Protein AF-A0A4S2RRY2-F1 (afdb_monomer_lite)

Foldseek 3Di:
DLVVVLVPDPDPLVNCCSVPVVVQLVVLVVLLVQLVVLLVVLVCQVCVQVPDDPPDDDDPVSNVVSVVSNVSSVVSNVVSVCRNVVVVHPDPDDD

Secondary structure (DSSP, 8-state):
-HHHHHHH-SSHHHHHIIIIIHHHHHHHHHHHHHHHHHHHHHHHHHHGGGGSSTT-PPPHHHHHHHHHHHHHHHHHHHHHHHHHTTSSSPPPPP-

Radius of gyration: 20.64 Å; chains: 1; bounding box: 51×25×54 Å

pLDDT: mean 80.45, std 14.66, range [44.75, 96.19]

Structure (mmCIF, N/CA/C/O backbone):
data_AF-A0A4S2RRY2-F1
#
_entry.id   AF-A0A4S2RRY2-F1
#
loop_
_atom_site.group_PDB
_atom_site.id
_atom_site.type_symbol
_atom_site.label_atom_id
_atom_site.label_alt_id
_atom_site.label_comp_id
_atom_site.label_asym_id
_atom_site.label_entity_id
_atom_site.label_seq_id
_atom_site.pdbx_PDB_ins_code
_atom_site.Cartn_x
_atom_site.Cartn_y
_atom_site.Cartn_z
_atom_site.occupancy
_atom_site.B_iso_or_equiv
_atom_site.auth_seq_id
_atom_site.auth_comp_id
_atom_site.auth_asym_id
_atom_site.auth_atom_id
_atom_site.pdbx_PDB_model_num
ATOM 1 N N . MET A 1 1 ? 8.387 -18.350 -27.512 1.00 54.81 1 MET A N 1
ATOM 2 C CA . MET A 1 1 ? 8.391 -17.227 -28.475 1.00 54.81 1 MET A CA 1
ATOM 3 C C . MET A 1 1 ? 9.354 -16.101 -28.084 1.00 54.81 1 MET A C 1
ATOM 5 O O . MET A 1 1 ? 10.051 -15.642 -28.971 1.00 54.81 1 MET A O 1
ATOM 9 N N . GLY A 1 2 ? 9.524 -15.737 -26.804 1.00 63.38 2 GLY A N 1
ATOM 10 C CA . GLY A 1 2 ? 10.429 -14.631 -26.410 1.00 63.38 2 GLY A CA 1
ATOM 11 C C . GLY A 1 2 ? 11.931 -14.807 -26.712 1.00 63.38 2 GLY A C 1
ATOM 12 O O . GLY A 1 2 ? 12.645 -13.826 -26.878 1.00 63.38 2 GLY A O 1
ATOM 13 N N . GLN A 1 3 ? 12.430 -16.040 -26.856 1.00 56.22 3 GLN A N 1
ATOM 14 C CA . GLN A 1 3 ? 13.836 -16.263 -27.212 1.00 56.22 3 GLN A CA 1
ATOM 15 C C . GLN A 1 3 ? 14.136 -15.973 -28.690 1.00 56.22 3 GLN A C 1
ATOM 17 O O . GLN A 1 3 ? 15.280 -15.696 -29.005 1.00 56.22 3 GLN A O 1
ATOM 22 N N . ILE A 1 4 ? 13.144 -16.019 -29.592 1.00 60.19 4 ILE A N 1
ATOM 23 C CA . ILE A 1 4 ? 13.356 -15.790 -31.035 1.00 60.19 4 ILE A CA 1
ATOM 24 C C . ILE A 1 4 ? 13.418 -14.283 -31.351 1.00 60.19 4 ILE A C 1
ATOM 26 O O . ILE A 1 4 ? 14.252 -13.859 -32.149 1.00 60.19 4 ILE A O 1
ATOM 30 N N . GLU A 1 5 ? 12.619 -13.457 -30.667 1.00 57.00 5 GLU A N 1
ATOM 31 C CA . GLU A 1 5 ? 12.705 -11.988 -30.756 1.00 57.00 5 GLU A CA 1
ATOM 32 C C . GLU A 1 5 ? 14.019 -11.448 -30.173 1.00 57.00 5 GLU A C 1
ATOM 34 O O . GLU A 1 5 ? 14.631 -10.553 -30.757 1.00 57.00 5 GLU A O 1
ATOM 39 N N . SER A 1 6 ? 14.533 -12.050 -29.092 1.00 56.38 6 SER A N 1
ATOM 40 C CA . SER A 1 6 ? 15.813 -11.638 -28.504 1.00 56.38 6 SER A CA 1
ATOM 41 C C . SER A 1 6 ? 17.029 -11.997 -29.367 1.00 56.38 6 SER A C 1
ATOM 43 O O . SER A 1 6 ? 18.075 -11.360 -29.242 1.00 56.38 6 SER A O 1
ATOM 45 N N . VAL A 1 7 ? 16.943 -12.964 -30.291 1.00 56.06 7 VAL A N 1
ATOM 46 C CA . VAL A 1 7 ? 18.055 -13.230 -31.228 1.00 56.06 7 VAL A CA 1
ATOM 47 C C . VAL A 1 7 ? 18.153 -12.152 -32.311 1.00 56.06 7 VAL A C 1
ATOM 49 O O . VAL A 1 7 ? 19.271 -11.855 -32.729 1.00 56.06 7 VAL A O 1
ATOM 52 N N . ASN A 1 8 ? 17.027 -11.527 -32.683 1.00 54.88 8 ASN A N 1
ATOM 53 C CA . ASN A 1 8 ? 16.906 -10.545 -33.771 1.00 54.88 8 ASN A CA 1
ATOM 54 C C . AS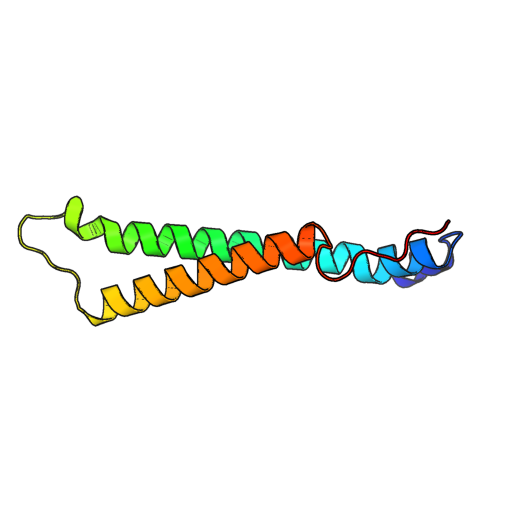N A 1 8 ? 17.111 -9.075 -33.349 1.00 54.88 8 ASN A C 1
ATOM 56 O O . ASN A 1 8 ? 17.147 -8.195 -34.206 1.00 54.88 8 ASN A O 1
ATOM 60 N N . ALA A 1 9 ? 17.251 -8.782 -32.052 1.00 57.81 9 ALA A N 1
ATOM 61 C CA . ALA A 1 9 ? 17.520 -7.420 -31.589 1.00 57.81 9 ALA A CA 1
ATOM 62 C C . ALA A 1 9 ? 18.962 -6.989 -31.939 1.00 57.81 9 ALA A C 1
ATOM 64 O O . ALA A 1 9 ? 19.919 -7.703 -31.629 1.00 57.81 9 ALA A O 1
ATOM 65 N N . ALA A 1 10 ? 19.110 -5.821 -32.576 1.00 58.53 10 ALA A N 1
ATOM 66 C CA . ALA A 1 10 ? 20.349 -5.349 -33.207 1.00 58.53 10 ALA A CA 1
ATOM 67 C C . ALA A 1 10 ? 21.497 -4.990 -32.235 1.00 58.53 10 ALA A C 1
ATOM 69 O O . ALA A 1 10 ? 22.640 -4.865 -32.669 1.00 58.53 10 ALA A O 1
ATOM 70 N N . THR A 1 11 ? 21.226 -4.843 -30.932 1.00 63.88 11 THR A N 1
ATOM 71 C CA . THR A 1 11 ? 22.213 -4.468 -29.900 1.00 63.88 11 THR A CA 1
ATOM 72 C C . THR A 1 11 ? 21.993 -5.236 -28.591 1.00 63.88 11 THR A C 1
ATOM 74 O O . THR A 1 11 ? 20.878 -5.654 -28.274 1.00 63.88 11 THR A O 1
ATOM 77 N N . THR A 1 12 ? 23.058 -5.435 -27.806 1.00 66.12 12 THR A N 1
ATOM 78 C CA . THR A 1 12 ? 23.014 -6.157 -26.518 1.00 66.12 12 THR A CA 1
ATOM 79 C C . THR A 1 12 ? 22.048 -5.517 -25.511 1.00 66.12 12 THR A C 1
ATOM 81 O O . THR A 1 12 ? 21.354 -6.242 -24.802 1.00 66.12 12 THR A O 1
ATOM 84 N N . GLU A 1 13 ? 21.925 -4.185 -25.487 1.00 64.31 13 GLU A N 1
ATOM 85 C CA . GLU A 1 13 ? 20.950 -3.469 -24.643 1.00 64.31 13 GLU A CA 1
ATOM 86 C C . GLU A 1 13 ? 19.504 -3.807 -25.003 1.00 64.31 13 GLU A C 1
ATOM 88 O O . GLU A 1 13 ? 18.712 -4.117 -24.115 1.00 64.31 13 GLU A O 1
ATOM 93 N N . ALA A 1 14 ? 19.172 -3.852 -26.298 1.00 65.31 14 ALA A N 1
ATOM 94 C CA . ALA A 1 14 ? 17.832 -4.222 -26.746 1.00 65.31 14 ALA A CA 1
ATOM 95 C C . ALA A 1 14 ? 17.469 -5.658 -26.330 1.00 65.31 14 ALA A C 1
ATOM 97 O O . ALA A 1 14 ? 16.318 -5.939 -26.003 1.00 65.31 14 ALA A O 1
ATOM 98 N N . LYS A 1 15 ? 18.457 -6.565 -26.265 1.00 64.06 15 LYS A N 1
ATOM 99 C CA . LYS A 1 15 ? 18.252 -7.933 -25.760 1.00 64.06 15 LYS A CA 1
ATOM 100 C C . LYS A 1 15 ? 17.993 -7.962 -24.258 1.00 64.06 15 LYS A C 1
ATOM 102 O O . LYS A 1 15 ? 17.095 -8.676 -23.830 1.00 64.06 15 LYS A O 1
ATOM 107 N N . ILE A 1 16 ? 18.747 -7.198 -23.466 1.00 69.44 16 ILE A N 1
ATOM 108 C CA . ILE A 1 16 ? 18.554 -7.120 -22.008 1.00 69.44 16 ILE A CA 1
ATOM 109 C C . ILE A 1 16 ? 17.177 -6.526 -21.689 1.00 69.44 16 ILE A C 1
ATOM 111 O O . ILE A 1 16 ? 16.454 -7.061 -20.849 1.00 69.44 16 ILE A O 1
ATOM 115 N N . GLN A 1 17 ? 16.781 -5.472 -22.402 1.00 70.38 17 GLN A N 1
ATOM 116 C CA . GLN A 1 17 ? 15.492 -4.820 -22.199 1.00 70.38 17 GLN A CA 1
ATOM 117 C C . GLN A 1 17 ? 14.316 -5.711 -22.616 1.00 70.38 17 GLN A C 1
ATOM 119 O O . GLN A 1 17 ? 13.363 -5.838 -21.853 1.00 70.38 17 GLN A O 1
ATOM 124 N N . ALA A 1 18 ? 14.412 -6.407 -23.753 1.00 69.56 18 ALA A N 1
ATOM 125 C CA . ALA A 1 18 ? 13.378 -7.347 -24.188 1.00 69.56 18 ALA A CA 1
ATOM 126 C C . ALA A 1 18 ? 13.236 -8.562 -23.254 1.00 69.56 18 ALA A C 1
ATOM 128 O O . ALA A 1 18 ? 12.139 -9.085 -23.078 1.00 69.56 18 ALA A O 1
ATOM 129 N N . LEU A 1 19 ? 14.334 -9.034 -22.651 1.00 70.38 19 LEU A N 1
ATOM 130 C CA . LEU A 1 19 ? 14.296 -10.219 -21.791 1.00 70.38 19 LEU A CA 1
ATOM 131 C C . LEU A 1 19 ? 13.893 -9.905 -20.342 1.00 70.38 19 LEU A C 1
ATOM 133 O O . LEU A 1 19 ? 13.295 -10.759 -19.690 1.00 70.38 19 LEU A O 1
ATOM 137 N N . TYR A 1 20 ? 14.215 -8.709 -19.836 1.00 72.38 20 TYR A N 1
ATOM 138 C CA . TYR A 1 20 ? 14.052 -8.369 -18.416 1.00 72.38 20 TYR A CA 1
ATOM 139 C C . TYR A 1 20 ? 13.277 -7.073 -18.149 1.00 72.38 20 TYR A C 1
ATOM 141 O O . TYR A 1 20 ? 12.612 -6.982 -17.120 1.00 72.38 20 TYR A O 1
ATOM 149 N N . GLY A 1 21 ? 13.316 -6.090 -19.052 1.00 75.50 21 GLY A N 1
ATOM 150 C CA . GLY A 1 21 ? 12.720 -4.764 -18.853 1.00 75.50 21 GLY A CA 1
ATOM 151 C C . GLY A 1 21 ? 11.193 -4.789 -18.787 1.00 75.50 21 GLY A C 1
ATOM 152 O O . GLY A 1 21 ? 10.615 -4.260 -17.837 1.00 75.50 21 GLY A O 1
ATOM 153 N N . ASP A 1 22 ? 10.536 -5.464 -19.731 1.00 78.00 22 ASP A N 1
ATOM 154 C CA . ASP A 1 22 ? 9.069 -5.568 -19.742 1.00 78.00 22 ASP A CA 1
ATOM 155 C C . ASP A 1 22 ? 8.549 -6.314 -18.509 1.00 78.00 22 ASP A C 1
ATOM 157 O O . ASP A 1 22 ? 7.615 -5.870 -17.842 1.00 78.00 22 ASP A O 1
ATOM 161 N N . ALA A 1 23 ? 9.200 -7.419 -18.137 1.00 82.31 23 ALA A N 1
ATOM 162 C CA . ALA A 1 23 ? 8.848 -8.172 -16.936 1.00 82.31 23 ALA A CA 1
ATOM 163 C C . ALA A 1 23 ? 9.050 -7.347 -15.649 1.00 82.31 23 ALA A C 1
ATOM 165 O O . ALA A 1 23 ? 8.246 -7.444 -14.714 1.00 82.31 23 ALA A O 1
ATOM 166 N N . TRP A 1 24 ? 10.094 -6.514 -15.607 1.00 83.06 24 TRP A N 1
ATOM 167 C CA . TRP A 1 24 ? 10.403 -5.628 -14.485 1.00 83.06 24 TRP A CA 1
ATOM 168 C C . TRP A 1 24 ? 9.317 -4.566 -14.275 1.00 83.06 24 TRP A C 1
ATOM 170 O O . TRP A 1 24 ? 8.756 -4.461 -13.180 1.00 83.06 24 TRP A O 1
ATOM 180 N N . HIS A 1 25 ? 8.936 -3.856 -15.339 1.00 85.12 25 HIS A N 1
ATOM 181 C CA . HIS A 1 25 ? 7.886 -2.833 -15.291 1.00 85.12 25 HIS A CA 1
ATOM 182 C C . HIS A 1 25 ? 6.503 -3.437 -15.024 1.00 85.12 25 HIS A C 1
ATOM 184 O O . HIS A 1 25 ? 5.723 -2.881 -14.249 1.00 85.12 25 HIS A O 1
ATOM 190 N N . MET A 1 26 ? 6.202 -4.606 -15.598 1.00 87.62 26 MET A N 1
ATOM 191 C CA . MET A 1 26 ? 4.945 -5.311 -15.332 1.00 87.62 26 MET A CA 1
ATOM 192 C C . MET A 1 26 ? 4.828 -5.745 -13.870 1.00 87.62 26 MET A C 1
ATOM 194 O O . MET A 1 26 ? 3.773 -5.577 -13.258 1.00 87.62 26 MET A O 1
ATOM 198 N N . THR A 1 27 ? 5.913 -6.247 -13.279 1.00 88.12 27 THR A N 1
ATOM 199 C CA . THR A 1 27 ? 5.943 -6.580 -11.847 1.00 88.12 27 THR A CA 1
ATOM 200 C C . THR A 1 27 ? 5.738 -5.331 -10.992 1.00 88.12 27 THR A C 1
ATOM 202 O O . THR A 1 27 ? 4.972 -5.362 -10.026 1.00 88.12 27 THR A O 1
ATOM 205 N N . ALA A 1 28 ? 6.360 -4.210 -11.374 1.00 90.88 28 ALA A N 1
ATOM 206 C CA . ALA A 1 28 ? 6.151 -2.931 -10.709 1.00 90.88 28 ALA A CA 1
ATOM 207 C C . ALA A 1 28 ? 4.666 -2.534 -10.731 1.00 90.88 28 ALA A C 1
ATOM 209 O O . ALA A 1 28 ? 4.107 -2.233 -9.677 1.00 90.88 28 ALA A O 1
ATOM 210 N N . LEU A 1 29 ? 4.003 -2.593 -11.892 1.00 91.31 29 LEU A N 1
ATOM 211 C CA . LEU A 1 29 ? 2.578 -2.265 -12.027 1.00 91.31 29 LEU A CA 1
ATOM 212 C C . LEU A 1 29 ? 1.691 -3.123 -11.118 1.00 91.31 29 LEU A C 1
ATOM 214 O O . LEU A 1 29 ? 0.803 -2.590 -10.452 1.00 91.31 29 LEU A O 1
ATOM 218 N N . VAL A 1 30 ? 1.944 -4.434 -11.045 1.00 92.56 30 VAL A N 1
ATOM 219 C CA . VAL A 1 30 ? 1.201 -5.339 -10.150 1.00 92.56 30 VAL A CA 1
ATOM 220 C C . VAL A 1 30 ? 1.369 -4.920 -8.689 1.00 92.56 30 VAL A C 1
ATOM 222 O O . VAL A 1 30 ? 0.374 -4.809 -7.969 1.00 92.56 30 VAL A O 1
ATOM 225 N N . ASN A 1 31 ? 2.601 -4.629 -8.263 1.00 91.44 31 ASN A N 1
ATOM 226 C CA . ASN A 1 31 ? 2.870 -4.137 -6.912 1.00 91.44 31 ASN A CA 1
ATOM 227 C C . ASN A 1 31 ? 2.136 -2.819 -6.649 1.00 91.44 31 ASN A C 1
ATOM 229 O O . ASN A 1 31 ? 1.474 -2.685 -5.624 1.00 91.44 31 ASN A O 1
ATOM 233 N N 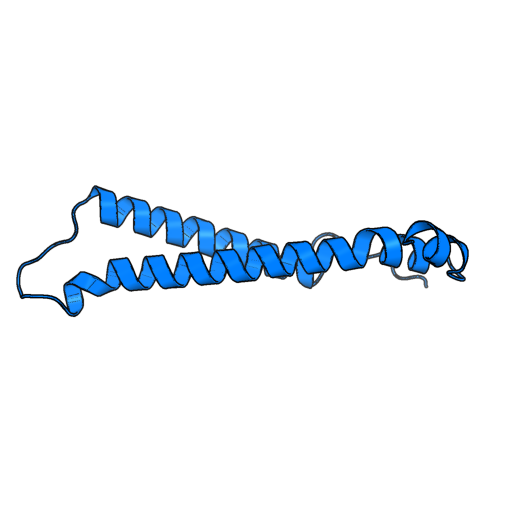. GLY A 1 32 ? 2.172 -1.886 -7.604 1.00 92.69 32 GLY A N 1
ATOM 234 C CA . GLY A 1 32 ? 1.467 -0.610 -7.519 1.00 92.69 32 GLY A CA 1
ATOM 235 C C . GLY A 1 32 ? -0.032 -0.797 -7.292 1.00 92.69 32 GLY A C 1
ATOM 236 O O . GLY A 1 32 ? -0.575 -0.274 -6.320 1.00 92.69 32 GLY A O 1
ATOM 237 N N . VAL A 1 33 ? -0.691 -1.609 -8.125 1.00 95.81 33 VAL A N 1
ATOM 238 C CA . VAL A 1 33 ? -2.135 -1.881 -8.014 1.00 95.81 33 VAL A CA 1
ATOM 239 C C . VAL A 1 33 ? -2.484 -2.520 -6.670 1.00 95.81 33 VAL A C 1
ATOM 241 O O . VAL A 1 33 ? -3.389 -2.042 -5.981 1.00 95.81 33 VAL A O 1
ATOM 244 N N . LEU A 1 34 ? -1.771 -3.575 -6.264 1.00 94.88 34 LEU A N 1
ATOM 245 C CA . LEU A 1 34 ? -2.038 -4.265 -4.997 1.00 94.88 34 LEU A CA 1
ATOM 246 C C . LEU A 1 34 ? -1.850 -3.340 -3.795 1.00 94.88 34 LEU A C 1
ATOM 248 O O . LEU A 1 34 ? -2.655 -3.348 -2.862 1.00 94.88 34 LEU A O 1
ATOM 252 N N . SER A 1 35 ? -0.818 -2.505 -3.828 1.00 94.62 35 SER A N 1
ATOM 253 C CA . SER A 1 35 ? -0.545 -1.544 -2.770 1.00 94.62 35 SER A CA 1
ATOM 254 C C . SER A 1 35 ? -1.577 -0.431 -2.697 1.00 94.62 35 SER A C 1
ATOM 256 O O . SER A 1 35 ? -2.021 -0.091 -1.600 1.00 94.62 35 SER A O 1
ATOM 258 N N . THR A 1 36 ? -2.028 0.096 -3.837 1.00 94.62 36 THR A N 1
ATOM 259 C CA . THR A 1 36 ? -3.136 1.057 -3.874 1.00 94.62 36 THR A CA 1
ATOM 260 C C . THR A 1 36 ? -4.409 0.446 -3.294 1.00 94.62 36 THR A C 1
ATOM 262 O O . THR A 1 36 ? -5.055 1.073 -2.456 1.00 94.62 36 THR A O 1
ATOM 265 N N . LEU A 1 37 ? -4.748 -0.793 -3.664 1.00 96.19 37 LEU A N 1
ATOM 266 C CA . LEU A 1 37 ? -5.906 -1.493 -3.099 1.00 96.19 37 LEU A CA 1
ATOM 267 C C . LEU A 1 37 ? -5.779 -1.680 -1.581 1.00 96.19 37 LEU A C 1
ATOM 269 O O . LEU A 1 37 ? -6.739 -1.424 -0.854 1.00 96.19 37 LEU A O 1
ATOM 273 N N . ALA A 1 38 ? -4.600 -2.064 -1.087 1.00 95.50 38 ALA A N 1
ATOM 274 C CA . ALA A 1 38 ? -4.346 -2.198 0.346 1.00 95.50 38 ALA A CA 1
ATOM 275 C C . ALA A 1 38 ? -4.553 -0.871 1.098 1.00 95.50 38 ALA A C 1
ATOM 277 O O . ALA A 1 38 ? -5.209 -0.858 2.142 1.00 95.50 38 ALA A O 1
ATOM 278 N N . LEU A 1 39 ? -4.064 0.248 0.547 1.00 95.50 39 LEU A N 1
ATOM 279 C CA . LEU A 1 39 ? -4.271 1.583 1.120 1.00 95.50 39 LEU A CA 1
ATOM 280 C C . LEU A 1 39 ? -5.752 1.967 1.149 1.00 95.50 39 LEU A C 1
ATOM 282 O O . LEU A 1 39 ? -6.246 2.416 2.183 1.00 95.50 39 LEU A O 1
ATOM 286 N N . LEU A 1 40 ? -6.472 1.754 0.044 1.00 95.75 40 LEU A N 1
ATOM 287 C CA . LEU A 1 40 ? -7.902 2.057 -0.045 1.00 95.75 40 LEU A CA 1
ATOM 288 C C . LEU A 1 40 ? -8.708 1.271 0.994 1.00 95.75 40 LEU A C 1
ATOM 290 O O . LEU A 1 40 ? -9.524 1.853 1.710 1.00 95.75 40 LEU A O 1
ATOM 294 N N . LEU A 1 41 ? -8.448 -0.032 1.121 1.00 94.38 41 LEU A N 1
ATOM 295 C CA . LEU A 1 41 ? -9.107 -0.880 2.114 1.00 94.38 41 LEU A CA 1
ATOM 296 C C . LEU A 1 41 ? -8.788 -0.428 3.540 1.00 94.38 41 LEU A C 1
ATOM 298 O O . LEU A 1 41 ? -9.694 -0.319 4.364 1.00 94.38 41 LEU A O 1
ATOM 302 N N . ALA A 1 42 ? -7.524 -0.125 3.835 1.00 93.38 42 ALA A N 1
ATOM 303 C CA . ALA A 1 42 ? -7.121 0.318 5.162 1.00 93.38 42 ALA A CA 1
ATOM 304 C C . ALA A 1 42 ? -7.782 1.648 5.555 1.00 93.38 42 ALA A C 1
ATOM 306 O O . ALA A 1 42 ? -8.323 1.766 6.657 1.00 93.38 42 ALA A O 1
ATOM 307 N N . VAL A 1 43 ? -7.803 2.624 4.640 1.00 92.19 43 VAL A 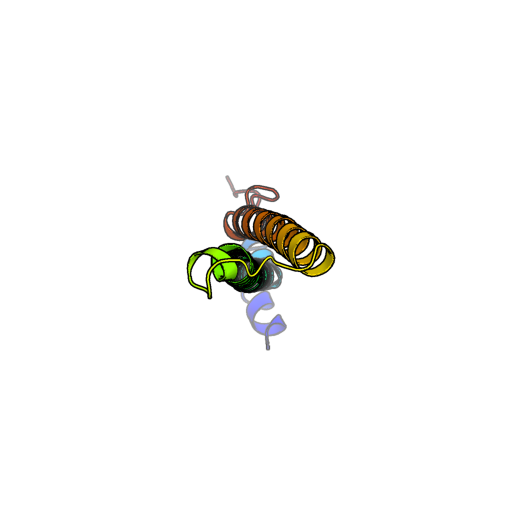N 1
ATOM 308 C CA . VAL A 1 43 ? -8.488 3.911 4.836 1.00 92.19 43 VAL A CA 1
ATOM 309 C C . VAL A 1 43 ? -9.982 3.696 5.042 1.00 92.19 43 VAL A C 1
ATOM 311 O O . VAL A 1 43 ? -10.550 4.242 5.986 1.00 92.19 43 VAL A O 1
ATOM 314 N N . PHE A 1 44 ? -10.618 2.859 4.221 1.00 91.56 44 PHE A N 1
ATOM 315 C CA . PHE A 1 44 ? -12.040 2.553 4.353 1.00 91.56 44 PHE A CA 1
ATOM 316 C C . PHE A 1 44 ? -12.373 1.929 5.716 1.00 91.56 44 PHE A C 1
ATOM 318 O O . PHE A 1 44 ? -13.324 2.343 6.382 1.00 91.56 44 PHE A O 1
ATOM 325 N N . VAL A 1 45 ? -11.564 0.969 6.176 1.00 89.75 45 VAL A N 1
ATOM 326 C CA . VAL A 1 45 ? -11.750 0.326 7.484 1.00 89.75 45 VAL A CA 1
ATOM 327 C C . VAL A 1 45 ? -11.560 1.323 8.628 1.00 89.75 45 VAL A C 1
ATOM 329 O O . VAL A 1 45 ? -12.369 1.333 9.557 1.00 89.75 45 VAL A O 1
ATOM 332 N N . LEU A 1 46 ? -10.539 2.182 8.557 1.00 88.25 46 LEU A N 1
ATOM 333 C CA . LEU A 1 46 ? -10.268 3.205 9.572 1.00 88.25 46 LEU A CA 1
ATOM 334 C C . LEU A 1 46 ? -11.333 4.307 9.604 1.00 88.25 46 LEU A C 1
ATOM 336 O O . LEU A 1 46 ? -11.653 4.803 10.681 1.00 88.25 46 LEU A O 1
ATOM 340 N N . ALA A 1 47 ? -11.902 4.665 8.453 1.00 88.00 47 ALA A N 1
ATOM 341 C CA . ALA A 1 47 ? -12.943 5.682 8.338 1.00 88.00 47 ALA A CA 1
ATOM 342 C C . ALA A 1 47 ? -14.332 5.172 8.762 1.00 88.00 47 ALA A C 1
ATOM 344 O O . ALA A 1 47 ? -15.199 5.961 9.131 1.00 88.00 47 ALA A O 1
ATOM 345 N N . ARG A 1 48 ? -14.548 3.849 8.763 1.00 85.25 48 ARG A N 1
ATOM 346 C CA . ARG A 1 48 ? -15.840 3.211 9.067 1.00 85.25 48 ARG A CA 1
ATOM 347 C C . ARG A 1 48 ? -16.533 3.714 10.350 1.00 85.25 48 ARG A C 1
ATOM 349 O O . ARG A 1 48 ? -17.743 3.917 10.295 1.00 85.25 48 ARG A O 1
ATOM 356 N N . PRO A 1 49 ? -15.847 3.937 11.492 1.00 80.75 49 PRO A N 1
ATOM 357 C CA . PRO A 1 49 ? -16.491 4.439 12.712 1.00 80.75 49 PRO A CA 1
ATOM 358 C C . PRO A 1 49 ? -17.026 5.862 12.592 1.00 80.75 49 PRO A C 1
ATOM 360 O O . PRO A 1 49 ? -18.000 6.189 13.259 1.00 80.75 49 PRO A O 1
ATOM 363 N N . ALA A 1 50 ? -16.412 6.698 11.750 1.00 79.62 50 ALA A N 1
ATOM 364 C CA . ALA A 1 50 ? -16.818 8.090 11.571 1.00 79.62 50 ALA A CA 1
ATOM 365 C C . ALA A 1 50 ? -18.162 8.225 10.831 1.00 79.62 50 ALA A C 1
ATOM 367 O O . ALA A 1 50 ? -18.846 9.229 10.990 1.00 79.62 50 ALA A O 1
ATOM 368 N N . PHE A 1 51 ? -18.552 7.204 10.062 1.00 80.06 51 PHE A N 1
ATOM 369 C CA . PHE A 1 51 ? -19.814 7.151 9.312 1.00 80.06 51 PHE A CA 1
ATOM 370 C C . PHE A 1 51 ? -20.828 6.149 9.901 1.00 80.06 51 PHE A C 1
ATOM 372 O O . PHE A 1 51 ? -21.884 5.917 9.315 1.00 80.06 51 PHE A O 1
ATOM 379 N N . GLY A 1 52 ? -20.496 5.508 11.027 1.00 71.31 52 GLY A N 1
ATOM 380 C CA . GLY A 1 52 ? -21.318 4.490 11.685 1.00 71.31 52 GLY A CA 1
ATOM 381 C C . GLY A 1 52 ? -22.195 5.039 12.816 1.00 71.31 52 GLY A C 1
ATOM 382 O O . GLY A 1 52 ? -22.223 6.234 13.092 1.00 71.31 52 GLY A O 1
ATOM 383 N N . ALA A 1 53 ? -22.910 4.143 13.505 1.00 74.06 53 ALA A N 1
ATOM 384 C CA . ALA A 1 53 ? -23.722 4.510 14.663 1.00 74.06 53 ALA A CA 1
ATOM 385 C C . ALA A 1 53 ? -22.858 5.139 15.785 1.00 74.06 53 ALA A C 1
ATOM 387 O O . ALA A 1 53 ? -21.791 4.590 16.098 1.00 74.06 53 ALA A O 1
ATOM 388 N N . PRO A 1 54 ? -23.315 6.234 16.426 1.00 68.19 54 PRO A N 1
ATOM 389 C CA . PRO A 1 54 ? -22.586 6.887 17.511 1.00 68.19 54 PRO A CA 1
ATOM 390 C C . PRO A 1 54 ? -22.218 5.891 18.622 1.00 68.19 54 PRO A C 1
ATOM 392 O O . PRO A 1 54 ? -23.071 5.151 19.108 1.00 68.19 54 PRO A O 1
ATOM 395 N N . GLY A 1 55 ? -20.940 5.855 19.012 1.00 73.56 55 GLY A N 1
ATOM 396 C CA . GLY A 1 55 ? -20.428 4.997 20.092 1.00 73.56 55 GLY A CA 1
ATOM 397 C C . GLY A 1 55 ? -19.821 3.656 19.656 1.00 73.56 55 GLY A C 1
ATOM 398 O O . GLY A 1 55 ? -19.269 2.944 20.495 1.00 73.56 55 GLY A O 1
ATOM 399 N N . ARG A 1 56 ? -19.854 3.297 18.363 1.00 74.75 56 ARG A N 1
ATOM 400 C CA . ARG A 1 56 ? -19.214 2.063 17.878 1.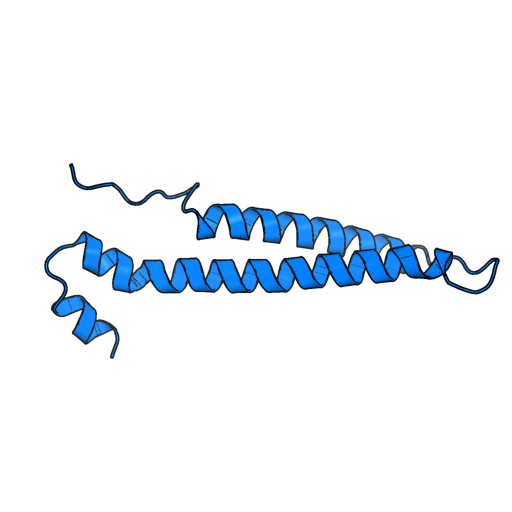00 74.75 56 ARG A CA 1
ATOM 401 C C . ARG A 1 56 ? -17.728 2.285 17.585 1.00 74.75 56 ARG A C 1
ATOM 403 O O . ARG A 1 56 ? -17.369 2.911 16.593 1.00 74.75 56 ARG A O 1
ATOM 410 N N . THR A 1 57 ? -16.854 1.739 18.426 1.00 80.94 57 THR A N 1
ATOM 411 C CA . THR A 1 57 ? -15.398 1.772 18.220 1.00 80.94 57 THR A CA 1
ATOM 412 C C . THR A 1 57 ? -14.910 0.539 17.451 1.00 80.94 57 THR A C 1
ATOM 414 O O . THR A 1 57 ? -15.517 -0.534 17.500 1.00 80.94 57 THR A O 1
ATOM 417 N N . LEU A 1 58 ? -13.809 0.683 16.703 1.00 82.12 58 LEU A N 1
ATOM 418 C CA . LEU A 1 58 ? -13.127 -0.458 16.084 1.00 82.12 58 LEU A CA 1
ATOM 419 C C . LEU A 1 58 ? -12.464 -1.312 17.172 1.00 82.12 58 LEU A C 1
ATOM 421 O O . LEU A 1 58 ? -11.771 -0.749 18.025 1.00 82.12 58 LEU A O 1
ATOM 425 N N . PRO A 1 59 ? -12.576 -2.651 17.112 1.00 90.94 59 PRO A N 1
ATOM 426 C CA . PRO A 1 59 ? -11.750 -3.518 17.939 1.00 90.94 59 PRO A CA 1
ATOM 427 C C . PRO A 1 59 ? -10.261 -3.217 17.720 1.00 90.94 59 PRO A C 1
ATOM 429 O O . PRO A 1 59 ? -9.827 -3.001 16.584 1.00 90.94 59 PRO A O 1
ATOM 432 N N . THR A 1 60 ? -9.464 -3.244 18.791 1.00 91.50 60 THR A N 1
ATOM 433 C CA . THR A 1 60 ? -8.037 -2.875 18.756 1.00 91.50 60 THR A CA 1
ATOM 434 C C . THR A 1 60 ? -7.246 -3.657 17.704 1.00 91.50 60 THR A C 1
ATOM 436 O O . THR A 1 60 ? -6.415 -3.076 1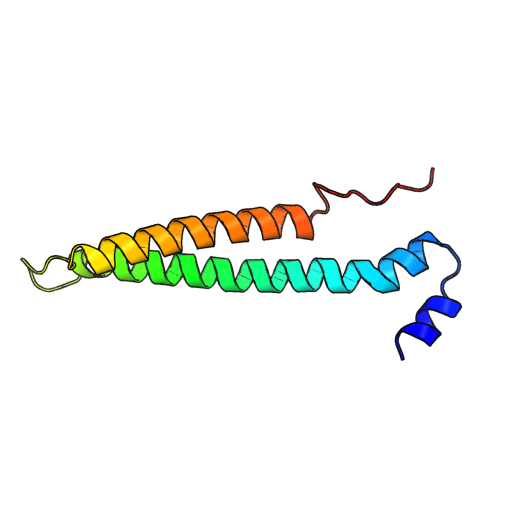7.009 1.00 91.50 60 THR A O 1
ATOM 439 N N . TRP A 1 61 ? -7.545 -4.947 17.519 1.00 92.44 61 TRP A N 1
ATOM 440 C CA . TRP A 1 61 ? -6.886 -5.783 16.511 1.00 92.44 61 TRP A CA 1
ATOM 441 C C . TRP A 1 61 ? -7.206 -5.343 15.074 1.00 92.44 61 TRP A C 1
ATOM 443 O O . TRP A 1 61 ? -6.307 -5.314 14.240 1.00 92.44 61 TRP A O 1
ATOM 453 N N . VAL A 1 62 ? -8.448 -4.927 14.786 1.00 92.38 62 VAL A N 1
ATOM 454 C CA . VAL A 1 62 ? -8.845 -4.440 13.451 1.00 92.38 62 VAL A CA 1
ATOM 455 C C . VAL A 1 62 ? -8.081 -3.167 13.126 1.00 92.38 62 VAL A C 1
ATOM 457 O O . VAL A 1 62 ? -7.546 -3.017 12.029 1.00 92.38 62 VAL A O 1
ATOM 460 N N . ARG A 1 63 ? -7.990 -2.257 14.101 1.00 90.81 63 ARG A N 1
ATOM 461 C CA . ARG A 1 63 ? -7.213 -1.026 13.958 1.00 90.81 63 ARG A CA 1
ATOM 462 C C . ARG A 1 63 ? -5.733 -1.335 13.714 1.00 90.81 63 ARG A C 1
ATOM 464 O O . ARG A 1 63 ? -5.152 -0.739 12.815 1.00 90.81 63 ARG A O 1
ATOM 471 N N . ALA A 1 64 ? -5.140 -2.268 14.460 1.00 94.25 64 ALA A N 1
ATOM 472 C CA . ALA A 1 64 ? -3.744 -2.672 14.274 1.00 94.25 64 ALA A CA 1
ATOM 473 C C . ALA A 1 64 ? -3.485 -3.271 12.879 1.00 94.25 64 ALA A C 1
ATOM 475 O O . ALA A 1 64 ? -2.562 -2.839 12.193 1.00 94.25 64 ALA A O 1
ATOM 476 N N . VAL A 1 65 ? -4.337 -4.196 12.422 1.00 93.94 65 VAL A N 1
ATOM 477 C CA . VAL A 1 65 ? -4.245 -4.793 11.076 1.00 93.94 65 VAL A CA 1
ATOM 478 C C . VAL A 1 65 ? -4.410 -3.733 9.987 1.00 93.94 65 VAL A C 1
ATOM 480 O O . VAL A 1 65 ? -3.685 -3.751 8.998 1.00 93.94 65 VAL A O 1
ATOM 483 N N . SER A 1 66 ? -5.312 -2.770 10.184 1.00 93.50 66 SER A N 1
ATOM 484 C CA . SER A 1 66 ? -5.496 -1.669 9.231 1.00 93.50 66 SER A CA 1
ATOM 485 C C . SER A 1 66 ? -4.232 -0.819 9.121 1.00 93.50 66 SER A C 1
ATOM 487 O O . SER A 1 66 ? -3.799 -0.515 8.017 1.00 93.50 66 SER A O 1
ATOM 489 N N . TRP A 1 67 ? -3.584 -0.496 10.242 1.00 95.69 67 TRP A N 1
ATOM 490 C CA . TRP A 1 67 ? -2.301 0.211 10.227 1.00 95.69 67 TRP A CA 1
ATOM 491 C C . TRP A 1 67 ? -1.179 -0.599 9.570 1.00 95.69 67 TRP A C 1
ATOM 493 O O . TRP A 1 67 ? -0.381 -0.030 8.828 1.00 95.69 67 TRP A O 1
ATOM 503 N N . ALA A 1 68 ? -1.143 -1.918 9.772 1.00 93.94 68 ALA A N 1
ATOM 504 C CA . ALA A 1 68 ? -0.207 -2.791 9.065 1.00 93.94 68 ALA A CA 1
ATOM 505 C C . ALA A 1 68 ? -0.445 -2.766 7.544 1.00 93.94 68 ALA A C 1
ATOM 507 O O . ALA A 1 68 ? 0.509 -2.664 6.776 1.00 93.94 68 ALA A O 1
ATOM 508 N N . ALA A 1 69 ? -1.708 -2.776 7.104 1.00 93.69 69 ALA A N 1
ATOM 509 C CA . ALA A 1 69 ? -2.066 -2.637 5.693 1.00 93.69 69 ALA A CA 1
ATOM 510 C C . ALA A 1 69 ? -1.678 -1.262 5.122 1.00 93.69 69 ALA A C 1
ATOM 512 O O . ALA A 1 69 ? -1.194 -1.200 3.993 1.00 93.69 69 ALA A O 1
ATOM 513 N N . VAL A 1 70 ? -1.806 -0.176 5.901 1.00 95.44 70 VAL A N 1
ATOM 514 C CA . VAL A 1 70 ? -1.300 1.151 5.501 1.00 95.44 70 VAL A CA 1
ATOM 515 C C . VAL A 1 70 ? 0.209 1.110 5.277 1.00 95.44 70 VAL A C 1
ATOM 517 O O . VAL A 1 70 ? 0.680 1.547 4.231 1.00 95.44 70 VAL A O 1
ATOM 520 N N . ALA A 1 71 ? 0.967 0.572 6.236 1.00 96.12 71 ALA A N 1
ATOM 521 C CA . ALA A 1 71 ? 2.421 0.492 6.136 1.00 96.12 71 ALA A CA 1
ATOM 522 C C . ALA A 1 71 ? 2.859 -0.342 4.922 1.00 96.12 71 ALA A C 1
ATOM 524 O O . ALA A 1 71 ? 3.707 0.089 4.143 1.00 96.12 71 ALA A O 1
ATOM 525 N N . LEU A 1 72 ? 2.233 -1.505 4.722 1.00 95.00 72 LEU A N 1
ATOM 526 C CA . LEU A 1 72 ? 2.529 -2.387 3.595 1.00 95.00 72 LEU A CA 1
ATOM 527 C C . LEU A 1 72 ? 2.159 -1.750 2.247 1.00 95.00 72 LEU A C 1
ATOM 529 O O . LEU A 1 72 ? 2.926 -1.835 1.290 1.00 95.00 72 LEU A O 1
ATOM 533 N N . GLY A 1 73 ? 1.009 -1.079 2.174 1.00 95.50 73 GLY A N 1
ATOM 534 C CA . GLY A 1 73 ? 0.585 -0.343 0.988 1.00 95.50 73 GLY A CA 1
ATOM 535 C C . GLY A 1 73 ? 1.529 0.815 0.656 1.00 95.50 73 GLY A C 1
ATOM 536 O O . GLY A 1 73 ? 1.939 0.964 -0.490 1.00 95.50 73 GLY A O 1
ATOM 537 N N . ALA A 1 74 ? 1.954 1.594 1.652 1.00 96.19 74 ALA A N 1
ATOM 538 C CA . ALA A 1 74 ? 2.918 2.674 1.448 1.00 96.19 74 ALA A CA 1
ATOM 539 C C . ALA A 1 74 ? 4.260 2.146 0.916 1.00 96.19 74 ALA A 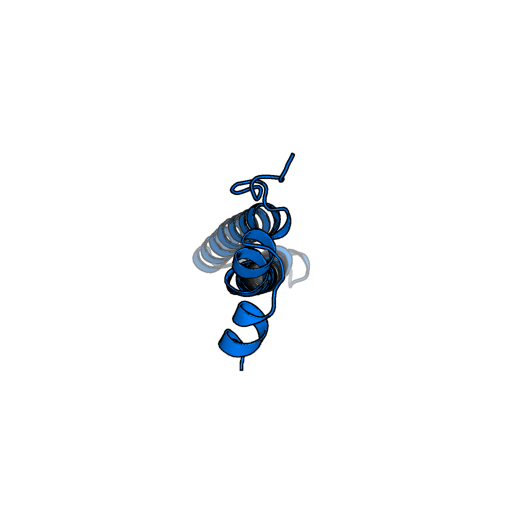C 1
ATOM 541 O O . ALA A 1 74 ? 4.812 2.701 -0.035 1.00 96.19 74 ALA A O 1
ATOM 542 N N . LEU A 1 75 ? 4.751 1.039 1.482 1.00 95.50 75 LEU A N 1
ATOM 543 C CA . LEU A 1 75 ? 5.978 0.388 1.025 1.00 95.50 75 LEU A CA 1
ATOM 544 C C . LEU A 1 75 ? 5.871 -0.109 -0.416 1.00 95.50 75 LEU A C 1
ATOM 546 O O . LEU A 1 75 ? 6.785 0.115 -1.203 1.00 95.50 75 LEU A O 1
ATOM 550 N N . GLY A 1 76 ? 4.775 -0.761 -0.796 1.00 93.69 76 GLY A N 1
ATOM 551 C CA . GLY A 1 76 ? 4.667 -1.263 -2.162 1.00 93.69 76 GLY A CA 1
ATOM 552 C C . GLY A 1 76 ? 4.390 -0.169 -3.206 1.00 93.69 76 GLY A C 1
ATOM 553 O O . GLY A 1 76 ? 4.888 -0.291 -4.321 1.00 93.69 76 GLY A O 1
ATOM 554 N N . VAL A 1 77 ? 3.746 0.957 -2.849 1.00 93.88 77 VAL A N 1
ATOM 555 C CA . VAL A 1 77 ? 3.698 2.155 -3.722 1.00 93.88 77 VAL A CA 1
ATOM 556 C C . VAL A 1 77 ? 5.097 2.739 -3.927 1.00 93.88 77 VAL A C 1
ATOM 558 O O . VAL A 1 77 ? 5.455 3.103 -5.048 1.00 93.88 77 VAL A O 1
ATOM 561 N N . LEU A 1 78 ? 5.904 2.804 -2.864 1.00 93.94 78 LEU A N 1
ATOM 562 C CA . LEU A 1 78 ? 7.294 3.245 -2.960 1.00 93.94 78 LEU A CA 1
ATOM 563 C C . LEU A 1 78 ? 8.094 2.331 -3.899 1.00 93.94 78 LEU A C 1
ATOM 565 O O . LEU A 1 78 ? 8.759 2.822 -4.809 1.00 93.94 78 LEU A O 1
ATOM 569 N N . LEU A 1 79 ? 7.995 1.010 -3.719 1.00 91.31 79 LEU A N 1
ATOM 570 C CA . LEU A 1 79 ? 8.677 0.034 -4.575 1.00 91.31 79 LEU A CA 1
ATOM 571 C C . LEU A 1 79 ? 8.201 0.096 -6.027 1.00 91.31 79 LEU A C 1
ATOM 573 O O . LEU A 1 79 ? 9.028 0.025 -6.932 1.00 91.31 79 LEU A O 1
ATOM 577 N N . PHE A 1 80 ? 6.898 0.275 -6.254 1.00 90.81 80 PHE A N 1
ATOM 578 C CA . PHE A 1 80 ? 6.348 0.499 -7.587 1.00 90.81 80 PHE A CA 1
ATOM 579 C C . PHE A 1 80 ? 7.035 1.676 -8.275 1.00 90.81 80 PHE A C 1
ATOM 581 O O . PHE A 1 80 ? 7.547 1.503 -9.375 1.00 90.81 80 PHE A O 1
ATOM 588 N N . GLY A 1 81 ? 7.104 2.840 -7.622 1.00 89.44 81 GLY A N 1
ATOM 589 C CA . GLY A 1 81 ? 7.771 4.009 -8.194 1.00 89.44 81 GLY A CA 1
ATOM 590 C C . GLY A 1 81 ? 9.257 3.758 -8.458 1.00 89.44 81 GLY A C 1
ATOM 591 O O . GLY A 1 81 ? 9.750 4.049 -9.544 1.00 89.44 81 GLY A O 1
ATOM 592 N N . LEU A 1 82 ? 9.968 3.162 -7.498 1.00 89.19 82 LEU A N 1
ATOM 593 C CA . LEU A 1 82 ? 11.400 2.878 -7.638 1.00 89.19 82 LEU A CA 1
ATOM 594 C C . LEU A 1 82 ? 11.710 1.927 -8.800 1.00 89.19 82 LEU A C 1
ATOM 596 O O . LEU A 1 82 ? 12.701 2.139 -9.498 1.00 89.19 82 LEU A O 1
ATOM 600 N N . MET A 1 83 ? 10.879 0.902 -9.006 1.00 88.25 83 MET A N 1
ATOM 601 C CA . MET A 1 83 ? 11.047 -0.061 -10.096 1.00 88.25 83 MET A CA 1
ATOM 602 C C . MET A 1 83 ? 10.564 0.488 -11.438 1.00 88.25 83 MET A C 1
ATOM 604 O O . MET A 1 83 ? 11.273 0.355 -12.422 1.00 88.25 83 MET A O 1
ATOM 608 N N . TYR A 1 84 ? 9.383 1.109 -11.489 1.00 84.56 84 TYR A N 1
ATOM 609 C CA . TYR A 1 84 ? 8.772 1.576 -12.739 1.00 84.56 84 TYR A CA 1
ATOM 610 C C . TYR A 1 84 ? 9.531 2.748 -13.378 1.00 84.56 84 TYR A C 1
ATOM 612 O O . TYR A 1 84 ? 9.472 2.930 -14.587 1.00 84.56 84 TYR A O 1
ATOM 620 N N . PHE A 1 85 ? 10.228 3.558 -12.575 1.00 85.25 85 PHE A N 1
ATOM 621 C CA . PHE A 1 85 ? 11.068 4.655 -13.068 1.00 85.25 85 PHE A CA 1
ATOM 622 C C . PHE A 1 85 ? 12.562 4.295 -13.127 1.00 85.25 85 PHE A C 1
ATOM 624 O O . PHE A 1 85 ? 13.383 5.189 -13.329 1.00 85.25 85 PHE A O 1
ATOM 631 N N . ASP A 1 86 ? 12.921 3.025 -12.902 1.00 79.69 86 ASP A N 1
ATOM 632 C CA . ASP A 1 86 ? 14.305 2.529 -12.885 1.00 79.69 86 ASP A CA 1
ATOM 633 C C . ASP A 1 86 ? 15.263 3.358 -11.996 1.00 79.69 86 ASP A C 1
ATOM 635 O O . ASP A 1 86 ? 16.453 3.490 -12.276 1.00 79.69 86 ASP A O 1
ATOM 639 N N . ILE A 1 87 ? 14.770 3.913 -10.878 1.00 78.56 87 ILE A N 1
ATOM 640 C CA . ILE A 1 87 ? 15.545 4.817 -9.997 1.00 78.56 87 ILE A CA 1
ATOM 641 C C . ILE A 1 87 ? 16.716 4.078 -9.327 1.00 78.56 87 ILE A C 1
ATOM 643 O O . ILE A 1 87 ? 17.769 4.664 -9.084 1.00 78.56 87 ILE A O 1
ATOM 647 N N . LEU A 1 88 ? 16.534 2.791 -9.015 1.00 69.75 88 LEU A N 1
ATOM 648 C CA . LEU A 1 88 ? 17.538 1.958 -8.340 1.00 69.75 88 LEU A CA 1
ATOM 649 C C . LEU A 1 88 ? 18.494 1.239 -9.301 1.00 69.75 88 LEU A C 1
ATOM 651 O O . LEU A 1 88 ? 19.571 0.821 -8.884 1.00 69.75 88 LEU A O 1
ATOM 655 N N . ALA A 1 89 ? 18.099 1.068 -10.561 1.00 65.06 89 ALA A N 1
ATOM 656 C CA . ALA A 1 89 ? 18.861 0.333 -11.564 1.00 65.06 89 ALA A CA 1
ATOM 657 C C . ALA A 1 89 ? 18.700 0.994 -12.942 1.00 65.06 89 ALA A C 1
ATOM 659 O O . ALA A 1 89 ? 18.156 0.371 -13.855 1.00 65.06 89 ALA A O 1
ATOM 660 N N . PRO A 1 90 ? 19.144 2.254 -13.113 1.00 62.81 90 PRO A N 1
ATOM 661 C CA . PRO A 1 90 ? 19.110 2.882 -14.422 1.00 62.81 90 PRO A CA 1
ATOM 662 C C . PRO A 1 90 ? 19.956 2.031 -15.369 1.00 62.81 90 PRO A C 1
ATOM 664 O O . PRO A 1 90 ? 21.126 1.759 -15.075 1.00 62.81 90 PRO A O 1
ATOM 667 N N . LEU A 1 91 ? 19.369 1.580 -16.484 1.00 54.97 91 LEU A N 1
ATOM 668 C CA . LEU A 1 91 ? 20.138 0.881 -17.509 1.00 54.97 91 LEU A CA 1
ATOM 669 C C . LEU A 1 91 ? 21.352 1.751 -17.876 1.00 54.97 91 LEU A C 1
ATOM 671 O O . LEU A 1 91 ? 21.190 2.971 -18.030 1.00 54.97 91 LEU A O 1
ATOM 675 N N . PRO A 1 92 ? 22.559 1.167 -18.005 1.00 51.59 92 PRO A N 1
ATOM 676 C CA . PRO A 1 92 ? 23.688 1.906 -18.542 1.00 51.59 92 PRO A CA 1
ATOM 677 C C . PRO A 1 92 ? 23.251 2.486 -19.887 1.00 51.59 92 PRO A C 1
ATOM 679 O O . PRO A 1 92 ? 22.786 1.757 -20.754 1.00 51.59 92 PRO A O 1
ATOM 682 N N . LYS A 1 93 ? 23.309 3.813 -20.019 1.00 48.28 93 LYS A N 1
ATOM 683 C CA . LYS A 1 93 ? 23.035 4.471 -21.292 1.00 48.28 93 LYS A CA 1
ATOM 684 C C . LYS A 1 93 ? 24.280 4.320 -22.153 1.00 48.28 93 LYS A C 1
ATOM 686 O O . LYS A 1 93 ? 25.330 4.828 -21.757 1.00 48.28 93 LYS A O 1
ATOM 691 N N . ALA A 1 94 ? 24.170 3.653 -23.300 1.00 49.78 94 ALA A N 1
ATOM 692 C CA . ALA A 1 94 ? 25.177 3.766 -24.346 1.00 49.78 94 ALA A CA 1
ATOM 693 C C . ALA A 1 94 ? 25.471 5.252 -24.630 1.00 49.78 94 ALA A C 1
ATOM 695 O O . ALA A 1 94 ? 24.549 6.047 -24.841 1.00 49.78 94 ALA A O 1
ATOM 696 N N . ALA A 1 95 ? 26.755 5.606 -24.558 1.00 44.75 95 ALA A N 1
ATOM 697 C CA . ALA A 1 95 ? 27.293 6.897 -24.976 1.00 44.75 95 ALA A CA 1
ATOM 698 C C . ALA A 1 95 ? 27.544 6.907 -26.488 1.00 44.75 95 ALA A C 1
ATOM 700 O O . ALA A 1 95 ? 27.924 5.837 -27.021 1.00 44.75 95 ALA A O 1
#

Sequence (95 aa):
MGQIESVNAATTEAKIQALYGDAWHMTALVNGVLSTLALLLAVFVLARPAFGAPGRTLPTWVRAVSWAAVALGALGVLLFGLMYFDILAPLPKAA